Protein AF-A0A820EHX3-F1 (afdb_monomer_lite)

InterPro domains:
  IPR005502 ADP-ribosylation/Crystallin J1 [PF03747] (1-95)
  IPR036705 ADP-ribosylation/Crystallin J1 superfamily [G3DSA:1.10.4080.10] (1-101)
  IPR036705 ADP-ribosylation/Crystallin J1 superfamily [SSF101478] (1-83)

pLDDT: mean 90.86, std 7.93, range [62.53, 97.56]

Organism: NCBI:txid433720

Foldseek 3Di:
DCQLLCLLCPPHDPVVVCVQPVPPVDDADALPHDHDPRSVVDDRSDGAVVVVLVVLQVCCVVPVVRDVVSSLVVLVVCQCQNPVVVVGGHRPDDDPVSVVSD

Secondary structure (DSSP, 8-state):
-HHHHHTTTTT--HHHHHHH---TTSPPPSSSPPPPTTGGGS-TT---HHHHHHHHHHHHHHHHTT-HHHHHHHHHHHHHH-BGGGTB-S-TT--HHHHTT-

Radius of gyration: 15.96 Å; chains: 1; bounding box: 35×26×43 Å

Structure (mmCIF, N/CA/C/O backbone):
data_AF-A0A820EHX3-F1
#
_entry.id   AF-A0A820EHX3-F1
#
loop_
_atom_site.group_PDB
_atom_site.id
_atom_site.type_symbol
_atom_site.label_atom_id
_atom_site.label_alt_id
_atom_site.label_comp_id
_atom_site.label_asym_id
_atom_site.label_entity_id
_atom_site.label_seq_id
_atom_site.pdbx_PDB_ins_code
_atom_site.Cartn_x
_atom_site.Cartn_y
_atom_site.Cartn_z
_atom_site.occupancy
_atom_site.B_iso_or_equiv
_atom_site.auth_seq_id
_atom_site.auth_comp_id
_atom_site.auth_asym_id
_atom_site.auth_atom_id
_atom_site.pdbx_PDB_model_num
ATOM 1 N N . LEU A 1 1 ? -6.902 -6.125 -3.396 1.00 94.25 1 LEU A N 1
ATOM 2 C CA . LEU A 1 1 ? -7.920 -6.389 -2.343 1.00 94.25 1 LEU A CA 1
ATOM 3 C C . LEU A 1 1 ? -7.291 -6.683 -0.986 1.00 94.25 1 LEU A C 1
ATOM 5 O O . LEU A 1 1 ? -7.651 -6.002 -0.043 1.00 94.25 1 LEU A O 1
ATOM 9 N N . GLY A 1 2 ? -6.396 -7.674 -0.863 1.00 96.88 2 GLY A N 1
ATOM 10 C CA . GLY A 1 2 ? -5.758 -7.984 0.428 1.00 96.88 2 GLY A CA 1
ATOM 11 C C . GLY A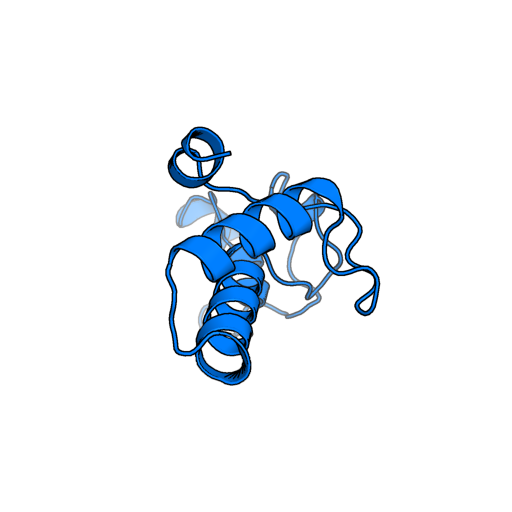 1 2 ? -5.003 -6.797 1.034 1.00 96.88 2 GLY A C 1
ATOM 12 O O . GLY A 1 2 ? -5.200 -6.508 2.205 1.00 96.88 2 GLY A O 1
ATOM 13 N N . ASP A 1 3 ? -4.237 -6.091 0.203 1.00 96.25 3 ASP A N 1
ATOM 14 C CA . ASP A 1 3 ? -3.573 -4.817 0.509 1.00 96.25 3 ASP A CA 1
ATOM 15 C C . ASP A 1 3 ? -4.556 -3.770 1.085 1.00 96.25 3 ASP A C 1
ATOM 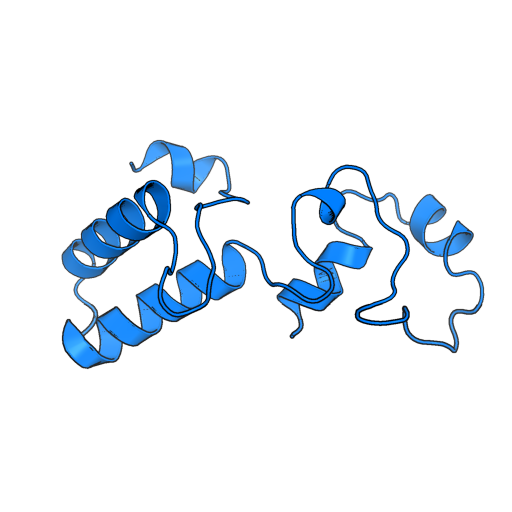17 O O . ASP A 1 3 ? -4.557 -3.517 2.288 1.00 96.25 3 ASP A O 1
ATOM 21 N N . ALA A 1 4 ? -5.495 -3.283 0.265 1.00 95.69 4 ALA A N 1
ATOM 22 C CA . ALA A 1 4 ? -6.514 -2.318 0.688 1.00 95.69 4 ALA A CA 1
ATOM 23 C C . ALA A 1 4 ? -7.283 -2.734 1.961 1.00 95.69 4 ALA A C 1
ATOM 25 O O . ALA A 1 4 ? -7.600 -1.914 2.821 1.00 95.69 4 ALA A O 1
ATOM 26 N N . TYR A 1 5 ? -7.599 -4.024 2.116 1.00 97.56 5 TYR A N 1
ATOM 27 C CA . TYR A 1 5 ? -8.245 -4.533 3.327 1.00 97.56 5 TYR A CA 1
ATOM 28 C C . TYR A 1 5 ? -7.301 -4.507 4.542 1.00 97.56 5 TYR A C 1
ATOM 30 O O . TYR A 1 5 ? -7.736 -4.229 5.662 1.00 97.56 5 TYR A O 1
ATOM 38 N N . GLY A 1 6 ? -6.010 -4.773 4.337 1.00 96.56 6 GLY A N 1
ATOM 39 C CA . GLY A 1 6 ? -4.956 -4.759 5.351 1.00 96.56 6 GLY A CA 1
ATOM 40 C C . GLY A 1 6 ? -4.768 -3.399 6.025 1.00 96.56 6 GLY A C 1
ATOM 41 O O . GLY A 1 6 ? -4.571 -3.369 7.246 1.00 96.56 6 GLY A O 1
ATOM 42 N N . LEU A 1 7 ? -4.972 -2.295 5.290 1.00 95.31 7 LEU A N 1
ATOM 43 C CA . LEU A 1 7 ? -4.965 -0.920 5.821 1.00 95.31 7 LEU A CA 1
ATOM 44 C C . LEU A 1 7 ? -5.879 -0.736 7.040 1.00 95.31 7 LEU A C 1
ATOM 46 O O . LEU A 1 7 ? -5.604 0.091 7.908 1.00 95.31 7 LEU A O 1
ATOM 50 N N . SER A 1 8 ? -6.945 -1.534 7.159 1.00 95.94 8 SER A N 1
ATOM 51 C CA . SER A 1 8 ? -7.853 -1.496 8.313 1.00 95.94 8 SER A CA 1
ATOM 52 C C . SER A 1 8 ? -7.200 -1.876 9.651 1.00 95.94 8 SER A C 1
ATOM 54 O O . SER A 1 8 ? -7.794 -1.659 10.714 1.00 95.94 8 SER A O 1
ATOM 56 N N .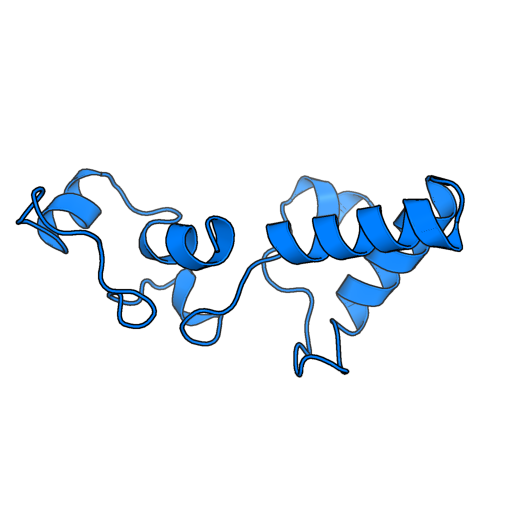 THR A 1 9 ? -5.998 -2.460 9.616 1.00 96.38 9 THR A N 1
ATOM 57 C CA . THR A 1 9 ? -5.281 -2.974 10.793 1.00 96.38 9 THR A CA 1
ATOM 58 C C . THR A 1 9 ? -3.781 -2.679 10.804 1.00 96.38 9 THR A C 1
ATOM 60 O O . THR A 1 9 ? -3.097 -3.076 11.750 1.00 96.38 9 THR A O 1
ATOM 63 N N . GLU A 1 10 ? -3.248 -2.001 9.790 1.00 96.06 10 GLU A N 1
ATOM 64 C CA . GLU A 1 10 ? -1.815 -1.733 9.695 1.00 96.06 10 GLU A CA 1
ATOM 65 C C . GLU A 1 10 ? -1.318 -0.873 10.869 1.00 96.06 10 GLU A C 1
ATOM 67 O O . GLU A 1 10 ? -1.971 0.086 11.284 1.00 96.06 10 GLU A O 1
ATOM 72 N N . PHE A 1 11 ? -0.175 -1.261 11.447 1.00 95.69 11 PHE A N 1
ATOM 73 C CA . PHE A 1 11 ? 0.418 -0.696 12.672 1.00 95.69 11 PHE A CA 1
ATOM 74 C C . PHE A 1 11 ? -0.454 -0.758 13.941 1.00 95.69 11 PHE A C 1
ATOM 76 O O . PHE A 1 11 ? -0.020 -0.324 15.014 1.00 95.69 11 PHE A O 1
ATOM 83 N N . GLU A 1 12 ? -1.643 -1.357 13.882 1.00 96.75 12 GLU A N 1
ATOM 84 C CA . GLU A 1 12 ? -2.516 -1.495 15.041 1.00 96.75 12 GLU A CA 1
ATOM 85 C C . GLU A 1 12 ? -2.112 -2.671 15.932 1.00 96.75 12 GLU A C 1
ATOM 87 O O . GLU A 1 12 ? -1.771 -3.776 15.500 1.00 96.75 12 GLU A O 1
ATOM 92 N N . LYS A 1 13 ? -2.226 -2.471 17.248 1.00 97.00 13 LYS A N 1
ATOM 93 C CA . LYS A 1 13 ? -2.047 -3.571 18.200 1.00 97.00 13 LYS A CA 1
ATOM 94 C C . LYS A 1 13 ? -3.236 -4.518 18.095 1.00 97.00 13 LYS A C 1
ATOM 96 O O . LYS A 1 13 ? -4.386 -4.086 18.106 1.00 97.00 13 LYS A O 1
ATOM 101 N N . ARG A 1 14 ? -2.983 -5.827 18.191 1.00 95.94 14 ARG A N 1
ATOM 102 C CA . ARG A 1 14 ? -4.037 -6.863 18.223 1.00 95.94 14 ARG A CA 1
ATOM 103 C C . ARG A 1 14 ? -5.162 -6.570 19.227 1.00 95.94 14 ARG A C 1
ATOM 105 O O . ARG A 1 14 ? -6.321 -6.859 18.947 1.00 95.94 14 ARG A O 1
ATOM 112 N N . LYS A 1 15 ? -4.830 -6.005 20.397 1.00 97.25 15 LYS A N 1
ATOM 113 C CA . LYS A 1 15 ? -5.822 -5.596 21.410 1.00 97.25 15 LYS A CA 1
ATOM 114 C C . LYS A 1 15 ? -6.711 -4.447 20.920 1.00 97.25 15 LYS A C 1
ATOM 116 O O . LYS A 1 15 ? -7.911 -4.492 21.159 1.00 97.25 15 LYS A O 1
ATOM 121 N N . THR A 1 16 ? -6.144 -3.465 20.219 1.00 96.62 16 THR A N 1
ATOM 122 C CA . THR A 1 16 ? -6.895 -2.348 19.631 1.00 96.62 16 THR A CA 1
ATOM 123 C C . THR A 1 16 ? -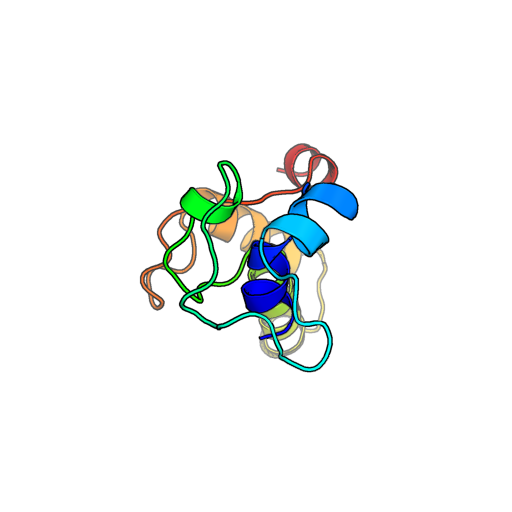7.826 -2.839 18.530 1.00 96.62 16 THR A C 1
ATOM 125 O O . THR A 1 16 ? -9.011 -2.522 18.558 1.00 96.62 16 THR A O 1
ATOM 128 N N . VAL A 1 17 ? -7.337 -3.707 17.635 1.00 96.44 17 VAL A N 1
ATOM 129 C CA . VAL A 1 17 ? -8.165 -4.329 16.587 1.00 96.44 17 VAL A CA 1
ATOM 130 C C . VAL A 1 17 ? -9.330 -5.107 17.204 1.00 96.44 17 VAL A C 1
ATOM 132 O O . VAL A 1 17 ? -10.475 -4.886 16.831 1.00 96.44 17 VAL A O 1
ATOM 135 N N . ALA A 1 18 ? -9.071 -5.949 18.211 1.00 96.50 18 ALA A N 1
ATOM 136 C CA . ALA A 1 18 ? -10.124 -6.697 18.902 1.00 96.50 18 ALA A CA 1
ATOM 137 C C . ALA A 1 18 ? -11.120 -5.797 19.655 1.00 96.50 18 ALA A C 1
ATOM 139 O O . ALA A 1 18 ? -12.280 -6.166 19.799 1.00 96.50 18 ALA A O 1
ATOM 140 N N . SER A 1 19 ? -10.688 -4.629 20.140 1.00 96.88 19 SER A N 1
ATOM 141 C CA . SER A 1 19 ? -11.590 -3.652 20.756 1.00 96.88 19 SER A CA 1
ATOM 142 C C . SER A 1 19 ? -12.441 -2.914 19.722 1.00 96.88 19 SER A C 1
ATOM 144 O O . SER A 1 19 ? -13.584 -2.582 20.018 1.00 96.88 19 SER A O 1
ATOM 146 N N . ASN A 1 20 ? -11.893 -2.628 18.540 1.00 95.81 20 ASN A N 1
ATOM 147 C CA . ASN A 1 20 ? -12.614 -1.958 17.457 1.00 95.81 20 ASN A CA 1
ATOM 148 C C . ASN A 1 20 ? -13.603 -2.908 16.762 1.00 95.81 20 ASN A C 1
ATOM 150 O O . ASN A 1 20 ? -14.666 -2.468 16.333 1.00 95.81 20 ASN A O 1
ATOM 154 N N . TYR A 1 21 ? -13.270 -4.200 16.699 1.00 96.56 21 TYR A N 1
ATOM 155 C CA . TYR A 1 21 ? -14.057 -5.253 16.058 1.00 96.56 21 TYR A CA 1
ATOM 156 C C . TYR A 1 21 ? -14.209 -6.457 17.013 1.00 96.56 21 TYR A C 1
ATOM 158 O O . TYR A 1 21 ? -13.483 -7.448 16.896 1.00 96.56 21 TYR A O 1
ATOM 166 N N . PRO A 1 22 ? -15.116 -6.378 18.007 1.00 96.56 22 PRO A N 1
ATOM 167 C CA . PRO A 1 22 ? -15.227 -7.392 19.061 1.00 96.56 22 PRO A CA 1
ATOM 168 C C . PRO A 1 22 ? -15.846 -8.715 18.587 1.00 96.56 22 PRO A C 1
ATOM 170 O O . PRO A 1 22 ? -15.532 -9.777 19.128 1.00 96.56 22 PRO A O 1
ATOM 173 N N . ASP A 1 23 ? -16.709 -8.669 17.570 1.00 97.00 23 ASP A N 1
ATOM 174 C CA . ASP A 1 23 ? -17.366 -9.845 17.003 1.00 97.00 23 ASP A CA 1
ATOM 175 C C . ASP A 1 23 ? -16.456 -10.535 15.978 1.00 97.00 23 ASP A C 1
ATOM 177 O O . ASP A 1 23 ? -16.453 -10.204 14.795 1.00 97.00 23 ASP A O 1
ATOM 181 N N . ARG A 1 24 ? -15.685 -11.523 16.440 1.00 91.44 24 ARG A N 1
ATOM 182 C CA . ARG A 1 24 ? -14.739 -12.278 15.598 1.00 91.44 24 ARG A CA 1
ATOM 183 C C . ARG A 1 24 ? -15.401 -13.171 14.546 1.00 91.44 24 ARG A C 1
ATOM 185 O O . ARG A 1 24 ? -14.687 -13.724 13.716 1.00 91.44 24 ARG A O 1
ATOM 192 N N . SER A 1 25 ? -16.722 -13.356 14.600 1.00 95.88 25 SER A N 1
ATOM 193 C CA . SER A 1 25 ? -17.455 -14.091 13.562 1.00 95.88 25 SER A CA 1
ATOM 194 C C . SER A 1 25 ? -17.722 -13.237 12.321 1.00 95.88 25 SER A C 1
ATOM 196 O O . SER A 1 25 ? -18.046 -13.773 11.262 1.00 95.88 25 SER A O 1
ATOM 198 N N . LYS A 1 26 ? -17.557 -11.914 12.438 1.00 96.31 26 LYS A N 1
ATOM 199 C CA . LYS A 1 26 ? -17.723 -10.957 11.348 1.00 96.31 26 LYS A CA 1
ATOM 200 C C . LYS A 1 26 ? -16.375 -10.528 10.791 1.00 96.31 26 LYS A C 1
ATOM 202 O O . LYS A 1 26 ? -15.392 -10.381 11.514 1.00 96.31 26 LYS A O 1
ATOM 207 N N . ILE A 1 27 ? -16.366 -10.286 9.487 1.00 96.00 27 ILE A N 1
ATOM 208 C CA . ILE A 1 27 ? -15.259 -9.609 8.816 1.00 96.00 27 ILE A CA 1
ATOM 209 C C . ILE A 1 27 ? -15.239 -8.128 9.203 1.00 96.00 27 ILE A C 1
ATOM 211 O O . ILE A 1 27 ? -16.267 -7.557 9.580 1.00 96.00 27 ILE A O 1
ATOM 215 N N . ILE A 1 28 ? -14.068 -7.504 9.094 1.00 97.00 28 ILE A N 1
ATOM 216 C CA . ILE A 1 28 ? -13.960 -6.052 9.209 1.00 97.00 28 ILE A CA 1
ATOM 217 C C . ILE A 1 28 ? -14.738 -5.447 8.028 1.00 97.00 28 ILE A C 1
ATOM 219 O O . ILE A 1 28 ? -14.549 -5.900 6.896 1.00 97.00 28 ILE A O 1
ATOM 223 N N . PRO A 1 29 ? -15.635 -4.469 8.253 1.00 97.00 29 PRO A N 1
ATOM 224 C CA . PRO A 1 29 ? -16.339 -3.807 7.160 1.00 97.00 29 PRO A CA 1
ATOM 225 C C . PRO A 1 29 ? -15.348 -3.179 6.179 1.00 97.00 29 PRO A C 1
ATOM 227 O O . PRO A 1 29 ? -14.413 -2.504 6.596 1.00 97.00 29 PRO A O 1
ATOM 230 N N . PHE A 1 30 ? -15.552 -3.382 4.883 1.00 96.94 30 PHE A N 1
ATOM 231 C CA . PHE A 1 30 ? -14.701 -2.820 3.839 1.00 96.94 30 PHE A CA 1
ATOM 232 C C . PHE A 1 30 ? -15.581 -2.246 2.719 1.00 96.94 30 PHE A C 1
ATOM 234 O O . PHE A 1 30 ? -16.500 -2.944 2.286 1.00 96.94 30 PHE A O 1
ATOM 241 N N . PRO A 1 31 ? -15.337 -1.003 2.262 1.00 96.00 31 PRO A N 1
ATOM 242 C CA . PRO A 1 31 ? -14.228 -0.114 2.639 1.00 96.00 31 PRO A CA 1
ATOM 243 C C . PRO A 1 31 ? -14.489 0.710 3.922 1.00 96.00 31 PRO A C 1
ATOM 245 O O . PRO A 1 31 ? -13.677 1.544 4.325 1.00 96.00 31 PRO A O 1
ATOM 248 N N . ASP A 1 32 ? -15.612 0.462 4.600 1.00 96.38 32 ASP A N 1
ATOM 249 C CA . ASP A 1 32 ? -16.095 1.245 5.748 1.00 96.38 32 ASP A CA 1
ATOM 250 C C . ASP A 1 32 ? -15.491 0.836 7.105 1.00 96.38 32 ASP A C 1
ATOM 252 O O . ASP A 1 32 ? -16.148 0.881 8.148 1.00 96.38 32 ASP A O 1
ATOM 256 N N . TYR A 1 33 ? -14.215 0.449 7.124 1.00 96.25 33 TYR A N 1
ATOM 257 C CA . TYR A 1 33 ? -13.501 0.151 8.365 1.00 96.25 33 TYR A CA 1
ATOM 258 C C 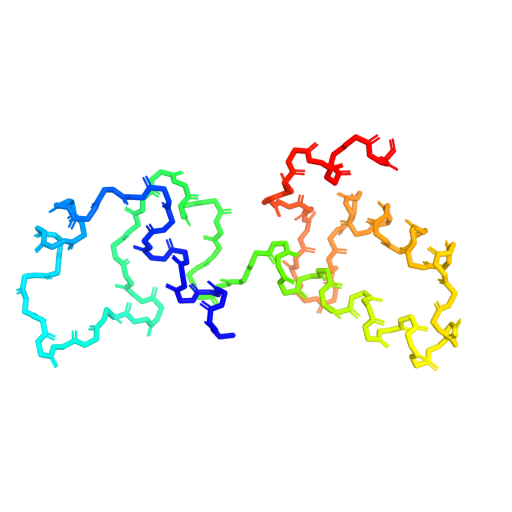. TYR A 1 33 ? -13.268 1.423 9.195 1.00 96.25 33 TYR A C 1
ATOM 260 O O . TYR A 1 33 ? -13.340 2.562 8.716 1.00 96.25 33 TYR A O 1
ATOM 268 N N . LYS A 1 34 ? -12.962 1.255 10.480 1.00 95.75 34 LYS A N 1
ATOM 269 C CA . LYS A 1 34 ? -12.574 2.367 11.351 1.00 95.75 34 LYS A CA 1
ATOM 270 C C . LYS A 1 34 ? -11.203 2.903 10.931 1.00 95.75 34 LYS A C 1
ATOM 272 O O . LYS A 1 34 ? -10.235 2.151 10.939 1.00 95.75 34 LYS A O 1
ATOM 277 N N . LEU A 1 35 ? -11.129 4.197 10.608 1.00 95.06 35 LEU A N 1
ATOM 278 C CA . LEU A 1 35 ? -9.873 4.840 10.218 1.00 95.06 35 LEU A CA 1
ATOM 279 C C . LEU A 1 35 ? -8.901 4.922 11.398 1.00 95.06 35 LEU A C 1
ATOM 281 O O . LEU A 1 35 ? -9.288 5.265 12.520 1.00 95.06 35 LEU A O 1
ATOM 285 N N . THR A 1 36 ? -7.638 4.639 11.111 1.00 93.69 36 THR A N 1
ATOM 286 C CA . THR A 1 36 ? -6.491 4.884 11.985 1.00 93.69 36 THR A CA 1
ATOM 287 C C . THR A 1 36 ? -5.747 6.125 11.493 1.00 93.69 36 THR A C 1
ATOM 289 O O . THR A 1 36 ? -6.010 6.620 10.397 1.00 93.69 36 THR A O 1
ATOM 292 N N . GLY A 1 37 ? -4.797 6.634 12.284 1.00 92.88 37 GLY A N 1
ATOM 293 C CA . GLY A 1 37 ? -3.943 7.740 11.833 1.00 92.88 37 GLY A CA 1
ATOM 294 C C . GLY A 1 37 ? -3.061 7.371 10.634 1.00 92.88 37 GLY A C 1
ATOM 295 O O . GLY A 1 37 ? -2.666 8.248 9.874 1.00 92.88 37 GLY A O 1
ATOM 296 N N . HIS A 1 38 ? -2.764 6.079 10.450 1.00 92.25 38 HIS A N 1
ATOM 297 C CA . HIS A 1 38 ? -2.057 5.603 9.267 1.00 92.25 38 HIS A CA 1
ATOM 298 C C . HIS A 1 38 ? -3.009 5.518 8.071 1.00 92.25 38 HIS A C 1
ATOM 300 O O . HIS A 1 38 ? -2.792 6.183 7.063 1.00 92.25 38 HIS A O 1
ATOM 306 N N . SER A 1 39 ? -4.111 4.776 8.210 1.00 93.69 39 SER A N 1
ATOM 307 C CA . SER A 1 39 ? -5.030 4.501 7.103 1.00 93.69 39 SER A CA 1
ATOM 308 C C . SER A 1 39 ? -5.776 5.740 6.598 1.00 93.69 39 SER A C 1
ATOM 310 O O . SER A 1 39 ? -6.339 5.704 5.514 1.00 93.69 39 SER A O 1
ATOM 312 N N . SER A 1 40 ? -5.827 6.832 7.369 1.00 93.38 40 SER A N 1
ATOM 313 C CA . SER A 1 40 ? -6.468 8.089 6.958 1.00 93.38 40 SER A CA 1
ATOM 314 C C . SER A 1 40 ? -5.715 8.853 5.864 1.00 93.38 40 SER A C 1
ATOM 316 O O . SER A 1 40 ? -6.167 9.922 5.467 1.00 93.38 40 SER A O 1
ATOM 318 N N . ARG A 1 41 ? -4.553 8.359 5.421 1.00 91.06 41 ARG A N 1
ATOM 319 C CA . ARG A 1 41 ? -3.767 8.951 4.326 1.00 91.06 41 ARG A CA 1
ATOM 320 C C . ARG A 1 41 ? -4.257 8.533 2.934 1.00 91.06 41 ARG A C 1
ATOM 322 O O . ARG A 1 41 ? -3.826 9.143 1.965 1.00 91.06 41 ARG A O 1
ATOM 329 N N . TRP A 1 42 ? -5.130 7.530 2.850 1.00 90.88 42 TRP A N 1
ATOM 330 C CA . TRP A 1 42 ? -5.674 6.985 1.605 1.00 90.88 42 TRP A CA 1
ATOM 331 C C . TRP A 1 42 ? -7.185 7.186 1.521 1.00 90.88 42 TRP A C 1
ATOM 333 O O . TRP A 1 42 ? -7.864 7.337 2.546 1.00 90.88 42 TRP A O 1
ATOM 343 N N . GLU A 1 43 ? -7.725 7.150 0.302 1.00 91.50 43 GLU A N 1
ATOM 344 C CA . GLU A 1 43 ? -9.167 7.035 0.116 1.00 91.50 43 GLU A CA 1
ATOM 345 C C . GLU A 1 43 ? -9.675 5.679 0.629 1.00 91.50 43 GLU A C 1
ATOM 347 O O . GLU A 1 43 ? -8.954 4.684 0.737 1.00 91.50 43 GLU A O 1
ATOM 352 N N . ARG A 1 44 ? -10.954 5.627 1.005 1.00 92.06 44 ARG A N 1
ATOM 353 C CA . ARG A 1 44 ? -11.533 4.400 1.555 1.00 92.06 44 ARG A CA 1
ATOM 354 C C . ARG A 1 44 ? -11.582 3.310 0.491 1.00 92.06 44 ARG A C 1
ATOM 356 O O . ARG A 1 44 ? -12.313 3.428 -0.486 1.00 92.06 44 ARG A O 1
ATOM 363 N N . GLY A 1 45 ? -10.894 2.206 0.765 1.00 92.25 45 GLY A N 1
ATOM 364 C CA . GLY A 1 45 ? -10.834 1.054 -0.132 1.00 92.25 45 GLY A CA 1
ATOM 365 C C . GLY A 1 45 ? -9.727 1.132 -1.177 1.00 92.25 45 GLY A C 1
ATOM 366 O O . GLY A 1 45 ? -9.612 0.207 -1.981 1.00 92.25 45 GLY A O 1
ATOM 367 N N . ASP A 1 46 ? -8.928 2.193 -1.131 1.00 92.62 46 ASP A N 1
ATOM 368 C CA . ASP A 1 46 ? -7.729 2.342 -1.938 1.00 92.62 46 ASP A CA 1
ATOM 369 C C . ASP A 1 46 ? -6.612 1.401 -1.458 1.00 92.62 46 ASP A C 1
ATOM 371 O O . ASP A 1 46 ? -6.676 0.837 -0.359 1.00 92.62 46 ASP A O 1
ATOM 375 N N . TRP A 1 47 ? -5.615 1.185 -2.306 1.00 92.62 47 TRP A N 1
ATOM 376 C CA . TRP A 1 47 ? -4.474 0.310 -2.045 1.00 92.62 47 TRP A CA 1
ATOM 377 C C . TRP A 1 47 ? -3.207 1.107 -1.695 1.00 92.62 47 TRP A C 1
ATOM 379 O O . TRP A 1 47 ? -3.189 2.334 -1.771 1.00 92.62 47 TRP A O 1
ATOM 389 N N . THR A 1 48 ? -2.149 0.421 -1.262 1.00 92.50 48 THR A N 1
ATOM 390 C CA . THR A 1 48 ? -0.881 1.054 -0.871 1.00 92.50 48 THR A CA 1
ATOM 391 C C . THR A 1 48 ? 0.197 0.876 -1.943 1.00 92.50 48 THR A C 1
ATOM 393 O O . THR A 1 48 ? -0.048 0.434 -3.070 1.00 92.50 48 THR A O 1
ATOM 396 N N . ASP A 1 49 ? 1.438 1.205 -1.577 1.00 91.19 49 ASP A N 1
ATOM 397 C CA . ASP A 1 49 ? 2.608 0.929 -2.393 1.00 91.19 49 ASP A CA 1
ATOM 398 C C . ASP A 1 49 ? 2.807 -0.566 -2.702 1.00 91.19 49 ASP A C 1
ATOM 400 O O . ASP A 1 49 ? 3.490 -0.875 -3.679 1.00 91.19 49 ASP A O 1
ATOM 404 N N . ASP A 1 50 ? 2.207 -1.489 -1.940 1.00 93.38 50 ASP A N 1
ATOM 405 C CA . ASP A 1 50 ? 2.222 -2.924 -2.237 1.00 93.38 50 ASP A CA 1
ATOM 406 C C . ASP A 1 50 ? 1.625 -3.210 -3.624 1.00 93.38 50 ASP A C 1
ATOM 408 O O . ASP A 1 50 ? 2.274 -3.829 -4.476 1.00 93.38 50 ASP A O 1
ATOM 412 N N . THR A 1 51 ? 0.393 -2.755 -3.880 1.00 94.25 51 THR A N 1
ATOM 413 C CA . THR A 1 51 ? -0.265 -2.953 -5.183 1.00 94.25 51 THR A CA 1
ATOM 414 C C . THR A 1 51 ? 0.444 -2.171 -6.284 1.00 94.25 51 THR A C 1
ATOM 416 O O . THR A 1 51 ? 0.633 -2.700 -7.382 1.00 94.25 51 THR A O 1
ATOM 419 N N . ASP A 1 52 ? 0.927 -0.968 -5.987 1.00 92.00 52 ASP A N 1
ATOM 420 C CA . ASP A 1 52 ? 1.637 -0.149 -6.965 1.00 92.00 52 ASP A CA 1
ATOM 421 C C . ASP A 1 52 ? 2.929 -0.805 -7.449 1.00 92.00 52 ASP A C 1
ATOM 423 O O . ASP A 1 52 ? 3.188 -0.873 -8.652 1.00 92.00 52 ASP A O 1
ATOM 427 N N . GLN A 1 53 ? 3.729 -1.364 -6.540 1.00 92.44 53 GLN A N 1
ATOM 428 C CA . GLN A 1 53 ? 4.936 -2.100 -6.914 1.00 92.44 53 GLN A CA 1
ATOM 429 C C . GLN A 1 53 ? 4.605 -3.332 -7.765 1.00 92.44 53 GLN A C 1
ATOM 431 O O . GLN A 1 53 ? 5.315 -3.606 -8.737 1.00 92.44 53 GLN A O 1
ATOM 436 N N . TRP A 1 54 ? 3.506 -4.038 -7.476 1.00 95.44 54 TRP A N 1
ATOM 437 C CA . TRP A 1 54 ? 3.046 -5.154 -8.308 1.00 95.44 54 TRP A CA 1
ATOM 438 C C . TRP A 1 54 ? 2.642 -4.725 -9.718 1.00 95.44 54 TRP A C 1
ATOM 440 O O . TRP A 1 54 ? 3.013 -5.407 -10.678 1.00 95.44 54 TRP A O 1
ATOM 450 N N . ILE A 1 55 ? 1.943 -3.598 -9.871 1.00 94.31 55 ILE A N 1
ATOM 451 C CA . ILE A 1 55 ? 1.609 -3.034 -11.188 1.00 94.31 55 ILE A CA 1
ATOM 452 C C . ILE A 1 55 ? 2.895 -2.793 -11.988 1.00 94.31 55 ILE A C 1
ATOM 454 O O . ILE A 1 55 ? 3.031 -3.288 -13.109 1.00 94.31 55 ILE A O 1
ATOM 458 N N . LEU A 1 56 ? 3.889 -2.134 -11.387 1.00 94.62 56 LEU A N 1
ATOM 459 C CA . LEU A 1 56 ? 5.163 -1.834 -12.048 1.00 94.62 56 LEU A CA 1
ATOM 460 C C . LEU A 1 56 ? 5.949 -3.102 -12.424 1.00 94.62 56 LEU A C 1
ATOM 462 O O . LEU A 1 56 ? 6.581 -3.144 -13.488 1.00 94.62 56 LEU A O 1
ATOM 466 N N . ILE A 1 57 ? 5.910 -4.144 -11.584 1.00 96.00 57 ILE A N 1
ATOM 467 C CA . ILE A 1 57 ? 6.490 -5.459 -11.899 1.00 96.00 57 ILE A CA 1
ATOM 468 C C . ILE A 1 57 ? 5.805 -6.036 -13.140 1.00 96.00 57 ILE A C 1
ATOM 470 O O . ILE A 1 57 ? 6.493 -6.401 -14.097 1.00 96.00 57 ILE A O 1
ATOM 474 N N . PHE A 1 58 ? 4.470 -6.080 -13.172 1.00 96.62 58 PHE A N 1
ATOM 475 C CA . PHE A 1 58 ? 3.727 -6.641 -14.303 1.00 96.62 58 PHE A CA 1
ATOM 476 C C . PHE A 1 58 ? 3.987 -5.889 -15.604 1.00 96.62 58 PHE A C 1
ATOM 478 O O . PHE A 1 58 ? 4.295 -6.511 -16.622 1.00 96.62 58 PHE A O 1
ATOM 485 N N . GLU A 1 59 ? 3.953 -4.561 -15.580 1.00 94.56 59 GLU A N 1
ATOM 486 C CA . GLU A 1 59 ? 4.286 -3.756 -16.754 1.00 94.56 59 GLU A CA 1
ATOM 487 C C . GLU A 1 59 ? 5.714 -4.013 -17.246 1.00 94.56 59 GLU A C 1
ATOM 489 O O . GLU A 1 59 ? 6.008 -3.908 -18.444 1.00 94.56 59 GLU A O 1
ATOM 494 N N . THR A 1 60 ? 6.642 -4.306 -16.334 1.00 96.56 60 THR A N 1
ATOM 495 C CA . THR A 1 60 ? 8.046 -4.594 -16.666 1.00 96.56 60 THR A CA 1
ATOM 496 C C . THR A 1 60 ? 8.216 -5.975 -17.253 1.00 96.56 60 THR A C 1
ATOM 498 O O . THR A 1 60 ? 8.951 -6.122 -18.227 1.00 96.56 60 THR A O 1
ATOM 501 N N . LEU A 1 61 ? 7.470 -6.961 -16.777 1.00 96.81 61 LEU A N 1
ATOM 502 C CA . LEU A 1 61 ? 7.430 -8.277 -17.403 1.00 96.81 61 LEU A CA 1
ATOM 503 C C . LEU A 1 61 ? 6.834 -8.207 -18.816 1.00 96.81 61 LEU A C 1
ATOM 505 O O . LEU A 1 61 ? 7.418 -8.756 -19.746 1.00 96.81 61 LEU A O 1
ATOM 509 N N . ILE A 1 62 ? 5.727 -7.482 -18.996 1.00 95.75 62 ILE A N 1
ATOM 510 C CA . ILE A 1 62 ? 5.009 -7.406 -20.278 1.00 95.75 62 ILE A CA 1
ATOM 511 C C . ILE A 1 62 ? 5.766 -6.562 -21.312 1.00 95.75 62 ILE A C 1
ATOM 513 O O . ILE A 1 62 ? 5.942 -6.989 -22.450 1.00 95.75 62 ILE A O 1
ATOM 517 N N . GLY A 1 63 ? 6.191 -5.350 -20.942 1.00 92.38 63 GLY A N 1
ATOM 518 C CA . GLY A 1 63 ? 6.759 -4.374 -21.882 1.00 92.38 63 GLY A CA 1
ATOM 519 C C . GLY A 1 63 ? 8.279 -4.222 -21.820 1.00 92.38 63 GLY A C 1
ATOM 520 O O . GLY A 1 63 ? 8.858 -3.580 -22.691 1.00 92.38 63 GLY A O 1
ATOM 521 N N . GLY A 1 64 ? 8.921 -4.768 -20.787 1.00 88.00 64 GLY A N 1
ATOM 522 C CA . GLY A 1 64 ? 10.358 -4.628 -20.532 1.00 88.00 64 GLY A CA 1
ATOM 523 C C . GLY A 1 64 ? 11.105 -5.955 -20.425 1.00 88.00 64 GLY A C 1
ATOM 524 O O . GLY A 1 64 ? 12.275 -5.945 -20.060 1.00 88.00 64 GLY A O 1
ATOM 525 N N . ASN A 1 65 ? 10.445 -7.087 -20.704 1.00 93.19 65 ASN A N 1
ATOM 526 C CA . ASN A 1 65 ? 11.014 -8.433 -20.587 1.00 93.19 65 ASN A CA 1
ATOM 527 C C . ASN A 1 65 ? 11.649 -8.721 -19.206 1.00 93.19 65 ASN A C 1
ATOM 529 O O . ASN A 1 65 ? 12.630 -9.453 -19.101 1.00 93.19 65 ASN A O 1
ATOM 533 N N . GLY A 1 66 ? 11.114 -8.106 -18.148 1.00 92.75 66 GLY A N 1
ATOM 534 C CA . GLY A 1 66 ? 11.623 -8.256 -16.785 1.00 92.75 66 GLY A CA 1
ATOM 535 C C . GLY A 1 66 ? 12.934 -7.520 -16.482 1.00 92.75 66 GLY A C 1
ATOM 536 O O . GLY A 1 66 ? 13.529 -7.808 -15.450 1.00 92.75 66 GLY A O 1
ATOM 537 N N . ASP A 1 67 ? 13.383 -6.588 -17.333 1.00 96.19 67 ASP A N 1
ATOM 538 C CA . ASP A 1 67 ? 14.602 -5.794 -17.103 1.00 96.19 67 ASP A CA 1
ATOM 539 C C . ASP A 1 67 ? 14.479 -4.930 -15.833 1.00 96.19 67 ASP A C 1
ATOM 541 O O . ASP A 1 67 ? 13.623 -4.041 -15.720 1.00 96.19 67 ASP A O 1
ATOM 545 N N . GLU A 1 68 ? 15.375 -5.162 -14.875 1.00 94.31 68 GLU A N 1
ATOM 546 C CA . GLU A 1 68 ? 15.370 -4.513 -13.567 1.00 94.31 68 GLU A CA 1
ATOM 547 C C . GLU A 1 68 ? 15.592 -2.995 -13.643 1.00 94.31 68 GLU A C 1
ATOM 549 O O . GLU A 1 68 ? 15.114 -2.240 -12.794 1.00 94.31 68 GLU A O 1
ATOM 554 N N . ARG A 1 69 ? 16.274 -2.508 -14.682 1.00 93.81 69 ARG A N 1
ATOM 555 C CA . ARG A 1 69 ? 16.537 -1.078 -14.901 1.00 93.81 69 ARG A CA 1
ATOM 556 C C . ARG A 1 69 ? 15.297 -0.377 -15.427 1.00 93.81 69 ARG A C 1
ATOM 558 O O . ARG A 1 69 ? 15.094 0.802 -15.134 1.00 93.81 69 ARG A O 1
ATOM 565 N N . ILE A 1 70 ? 14.472 -1.074 -16.209 1.00 94.88 70 ILE A N 1
ATOM 566 C CA . ILE A 1 70 ? 13.160 -0.568 -16.628 1.00 94.88 70 ILE A CA 1
ATOM 567 C C . ILE A 1 70 ? 12.240 -0.480 -15.411 1.00 94.88 70 ILE A C 1
ATOM 569 O O . ILE A 1 70 ? 11.614 0.564 -15.216 1.00 94.88 70 ILE A O 1
ATOM 573 N N . PHE A 1 71 ? 12.226 -1.511 -14.559 1.00 94.56 71 PHE A N 1
ATOM 574 C CA . PHE A 1 71 ? 11.487 -1.474 -13.296 1.00 94.56 71 PHE A CA 1
ATOM 575 C C . PHE A 1 71 ? 11.918 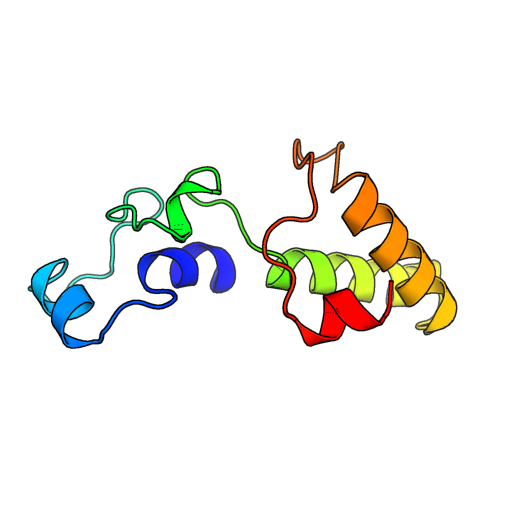-0.285 -12.427 1.00 94.56 71 PHE A C 1
ATOM 577 O O . PHE A 1 71 ? 11.075 0.522 -12.046 1.00 94.56 71 PHE A O 1
ATOM 584 N N . ALA A 1 72 ? 13.222 -0.106 -12.190 1.00 92.31 72 ALA A N 1
ATOM 585 C CA . ALA A 1 72 ? 13.738 0.993 -11.371 1.00 92.31 72 ALA A CA 1
ATOM 586 C C . ALA A 1 72 ? 13.334 2.380 -11.910 1.00 92.31 72 ALA A C 1
ATOM 588 O O . ALA A 1 72 ? 12.917 3.252 -11.147 1.00 92.31 72 ALA A O 1
ATOM 589 N N . LYS A 1 73 ? 13.389 2.585 -13.235 1.00 92.00 73 LYS A N 1
ATOM 590 C CA . LYS A 1 73 ? 12.930 3.834 -13.871 1.00 92.00 73 LYS A CA 1
ATOM 591 C C . LYS A 1 73 ? 11.436 4.079 -13.662 1.00 92.00 73 LYS A C 1
ATOM 593 O O . LYS A 1 73 ? 11.034 5.213 -13.410 1.00 92.00 73 LYS A O 1
ATOM 598 N N . ARG A 1 74 ? 10.616 3.033 -13.781 1.00 92.12 74 ARG A N 1
ATOM 599 C CA . ARG A 1 74 ? 9.167 3.116 -13.563 1.00 92.12 74 ARG A CA 1
ATOM 600 C C . ARG A 1 74 ? 8.824 3.381 -12.104 1.00 92.12 74 ARG A C 1
ATOM 602 O O . ARG A 1 74 ? 7.996 4.243 -11.842 1.00 92.12 74 ARG A O 1
ATOM 609 N N . LEU A 1 75 ? 9.510 2.717 -11.178 1.00 91.50 75 LEU A N 1
ATOM 610 C CA . LEU A 1 75 ? 9.370 2.947 -9.744 1.00 91.50 75 LEU A CA 1
ATOM 611 C C . LEU A 1 75 ? 9.669 4.402 -9.389 1.00 91.50 75 LEU A C 1
ATOM 613 O O . LEU A 1 75 ? 8.822 5.060 -8.791 1.00 91.50 75 LEU A O 1
ATOM 617 N N . LYS A 1 76 ? 10.807 4.937 -9.850 1.00 89.81 76 LYS A N 1
ATOM 618 C CA . LYS A 1 76 ? 11.154 6.352 -9.659 1.00 89.81 76 LYS A CA 1
ATOM 619 C C . LYS A 1 76 ? 10.065 7.289 -10.185 1.00 89.81 76 LYS A C 1
ATOM 621 O O . LYS A 1 76 ? 9.659 8.212 -9.490 1.00 89.81 76 LYS A O 1
ATOM 626 N N . ARG A 1 77 ? 9.536 7.013 -11.382 1.00 89.75 77 ARG A N 1
ATOM 627 C CA . ARG A 1 77 ? 8.434 7.792 -11.958 1.00 89.75 77 ARG A CA 1
ATOM 628 C C . ARG A 1 77 ? 7.153 7.706 -11.116 1.00 89.75 77 ARG A C 1
ATOM 630 O O . ARG A 1 77 ? 6.546 8.742 -10.877 1.00 89.75 77 ARG A O 1
ATOM 637 N N . ARG A 1 78 ? 6.747 6.518 -10.647 1.00 89.69 78 ARG A N 1
ATOM 638 C CA . ARG A 1 78 ? 5.564 6.358 -9.773 1.00 89.69 78 ARG A CA 1
ATOM 639 C C . ARG A 1 78 ? 5.723 7.144 -8.480 1.00 89.69 78 ARG A C 1
ATOM 641 O O . ARG A 1 78 ? 4.768 7.733 -8.004 1.00 89.69 78 ARG A O 1
ATOM 648 N N . ILE A 1 79 ? 6.916 7.176 -7.900 1.00 86.00 79 ILE A N 1
ATOM 649 C CA . ILE A 1 79 ? 7.144 7.942 -6.670 1.00 86.00 79 ILE A CA 1
ATOM 650 C C . ILE A 1 79 ? 6.911 9.440 -6.896 1.00 86.00 79 ILE A C 1
ATOM 652 O O . ILE A 1 79 ? 6.296 10.095 -6.059 1.00 86.00 79 ILE A O 1
ATOM 656 N N . GLU A 1 80 ? 7.373 9.965 -8.031 1.00 85.81 80 GLU A N 1
ATOM 657 C CA . GLU A 1 80 ? 7.240 11.382 -8.376 1.00 85.81 80 GLU A CA 1
ATOM 658 C C . GLU A 1 80 ? 5.813 11.775 -8.798 1.00 85.81 80 GLU A C 1
ATOM 660 O O . GLU A 1 80 ? 5.405 12.905 -8.533 1.00 85.81 80 GLU A O 1
ATOM 665 N N . TYR A 1 81 ? 5.059 10.877 -9.447 1.00 86.81 81 TYR A N 1
ATOM 666 C CA . TYR A 1 81 ? 3.803 11.239 -10.127 1.00 86.81 81 TYR A CA 1
ATOM 667 C C . TYR A 1 81 ? 2.581 10.361 -9.803 1.00 86.81 81 TYR A C 1
ATOM 669 O O . TYR A 1 81 ? 1.496 10.679 -10.281 1.00 86.81 81 TYR A O 1
ATOM 677 N N . GLY A 1 82 ? 2.732 9.277 -9.038 1.00 88.12 82 GLY A N 1
ATOM 678 C CA . GLY A 1 82 ? 1.682 8.271 -8.821 1.00 88.12 82 GLY A CA 1
ATOM 679 C C . GLY A 1 82 ? 1.258 7.556 -10.112 1.00 88.12 82 GLY A C 1
ATOM 680 O O . GLY A 1 82 ? 2.046 7.459 -11.063 1.00 88.12 82 GLY A O 1
ATOM 681 N N . PHE A 1 83 ? 0.004 7.096 -10.144 1.00 89.12 83 PHE A N 1
ATOM 682 C CA . PHE A 1 83 ? -0.730 6.668 -11.343 1.00 89.12 83 PHE A CA 1
ATOM 683 C C . PHE A 1 83 ? -1.859 7.663 -11.675 1.00 89.12 83 PHE A C 1
ATOM 685 O O . PHE A 1 83 ? -3.016 7.450 -11.288 1.00 89.12 83 PHE A O 1
ATOM 692 N N . PRO A 1 84 ? -1.576 8.750 -12.421 1.00 87.19 84 PRO A N 1
ATOM 693 C CA . PRO A 1 84 ? -2.567 9.786 -12.719 1.00 87.19 84 PRO A CA 1
ATOM 694 C C . PRO A 1 84 ? -3.822 9.257 -13.420 1.00 87.19 84 PRO A C 1
ATOM 696 O O . PRO A 1 84 ? -4.921 9.765 -13.206 1.00 87.19 84 PRO A O 1
ATOM 699 N N . GLU A 1 85 ? -3.675 8.226 -14.252 1.00 88.06 85 GLU A N 1
ATOM 700 C CA . GLU A 1 85 ? -4.772 7.555 -14.947 1.00 88.06 85 GLU A CA 1
ATOM 701 C C . GLU A 1 85 ? -5.737 6.819 -14.007 1.00 88.06 85 GLU A C 1
ATOM 703 O O . GLU A 1 85 ? -6.874 6.553 -14.396 1.00 88.06 85 GLU A O 1
ATOM 708 N N . LEU A 1 86 ? -5.306 6.530 -12.777 1.00 87.06 86 LEU A N 1
ATOM 709 C CA . LEU A 1 86 ? -6.111 5.929 -11.712 1.00 87.06 86 LEU A CA 1
ATOM 710 C C . LEU A 1 86 ? -6.521 6.951 -10.644 1.00 87.06 86 LEU A C 1
ATOM 712 O O . LEU A 1 86 ? -7.078 6.565 -9.623 1.00 87.06 86 LEU A O 1
ATOM 716 N N . ASN A 1 87 ? -6.278 8.246 -10.887 1.00 83.31 87 ASN A N 1
ATOM 717 C CA . ASN A 1 87 ? -6.450 9.317 -9.903 1.00 83.31 87 ASN A CA 1
ATOM 718 C C . ASN A 1 87 ? -5.576 9.140 -8.641 1.00 83.31 87 ASN A C 1
ATOM 720 O O . ASN A 1 87 ? -5.866 9.722 -7.598 1.00 83.31 87 ASN A O 1
ATOM 724 N N . ASP A 1 88 ? -4.480 8.387 -8.750 1.00 81.25 88 ASP A N 1
ATOM 725 C CA . ASP A 1 88 ? -3.454 8.292 -7.718 1.00 81.25 88 ASP A CA 1
ATOM 726 C C . ASP A 1 88 ? -2.348 9.308 -8.031 1.00 81.25 88 ASP A C 1
ATOM 728 O O . ASP A 1 88 ? -1.664 9.229 -9.051 1.00 81.25 88 ASP A O 1
ATOM 732 N N . SER A 1 89 ? -2.216 10.318 -7.175 1.00 68.62 89 SER A N 1
ATOM 733 C CA . SER A 1 89 ? -1.399 11.507 -7.447 1.00 68.62 89 SER A CA 1
ATOM 734 C C . SER A 1 89 ? -0.092 11.564 -6.661 1.00 68.62 89 SER A C 1
ATOM 736 O O . SER A 1 89 ? 0.665 12.524 -6.818 1.00 68.62 89 SER A O 1
ATOM 738 N N . ALA A 1 90 ? 0.199 10.571 -5.816 1.00 62.53 90 ALA A N 1
ATOM 739 C CA . ALA A 1 90 ? 1.426 10.573 -5.035 1.00 62.53 90 ALA A CA 1
ATOM 740 C C . ALA A 1 90 ? 1.842 9.168 -4.619 1.00 62.53 90 ALA A C 1
ATOM 742 O O . ALA A 1 90 ? 1.034 8.391 -4.124 1.00 62.53 90 ALA A O 1
ATOM 743 N N . GLY A 1 91 ? 3.147 8.895 -4.687 1.00 64.19 91 GLY A N 1
ATOM 744 C CA . GLY A 1 91 ? 3.715 7.649 -4.203 1.00 64.19 91 GLY A CA 1
ATOM 745 C C . GLY A 1 91 ? 3.715 7.516 -2.675 1.00 64.19 91 GLY A C 1
ATOM 746 O O . GLY A 1 91 ? 4.774 7.472 -2.053 1.00 64.19 91 GLY A O 1
ATOM 747 N N . MET A 1 92 ? 2.543 7.475 -2.044 1.00 69.62 92 MET A N 1
ATOM 748 C CA . MET A 1 92 ? 2.391 7.303 -0.600 1.00 69.62 92 MET A CA 1
ATOM 749 C C . MET A 1 92 ? 2.619 5.842 -0.194 1.00 69.62 92 MET A C 1
ATOM 751 O O . MET A 1 92 ? 2.452 4.930 -1.000 1.00 69.62 92 MET A O 1
ATOM 755 N N . GLY A 1 93 ? 3.035 5.631 1.058 1.00 69.69 93 GLY A N 1
ATOM 756 C CA . GLY A 1 93 ? 3.207 4.293 1.651 1.00 69.69 93 GLY A CA 1
ATOM 757 C C . GLY A 1 93 ? 4.620 3.712 1.621 1.00 69.69 93 GLY A C 1
ATOM 758 O O . GLY A 1 93 ? 4.882 2.793 2.378 1.00 69.69 93 GLY A O 1
ATOM 759 N N . LEU A 1 94 ? 5.550 4.300 0.856 1.00 79.31 94 LEU A N 1
ATOM 760 C CA . LEU A 1 94 ? 6.878 3.722 0.602 1.00 79.31 94 LEU A CA 1
ATOM 761 C C . LEU A 1 94 ? 7.583 3.188 1.857 1.00 79.31 94 LEU A C 1
ATOM 763 O O . LEU A 1 94 ? 7.869 3.926 2.805 1.00 79.31 94 LEU A O 1
ATOM 767 N N . GLY A 1 95 ? 7.942 1.905 1.814 1.00 79.00 95 GLY A N 1
ATOM 768 C CA . GLY A 1 95 ? 8.823 1.303 2.807 1.00 79.00 95 GLY A CA 1
ATOM 769 C C . GLY A 1 95 ? 10.225 1.929 2.804 1.00 79.00 95 GLY A C 1
ATOM 770 O O . GLY A 1 95 ? 10.774 2.264 1.754 1.00 79.00 95 GLY A O 1
ATOM 771 N N . ALA A 1 96 ? 10.851 2.003 3.983 1.00 83.00 96 ALA A N 1
ATOM 772 C CA . ALA A 1 96 ? 12.148 2.664 4.189 1.00 83.00 96 ALA A CA 1
ATOM 773 C C . ALA A 1 96 ? 13.278 2.163 3.268 1.00 83.00 96 ALA A C 1
ATOM 775 O O . ALA A 1 96 ? 14.186 2.914 2.930 1.00 83.00 96 ALA A O 1
ATOM 776 N N . ASN A 1 97 ? 13.237 0.895 2.849 1.00 83.81 97 ASN A N 1
ATOM 777 C CA . ASN A 1 97 ? 14.231 0.352 1.922 1.00 83.81 97 ASN A CA 1
ATOM 778 C C . ASN A 1 97 ? 14.024 0.855 0.491 1.00 83.81 97 ASN A C 1
ATOM 780 O O . ASN A 1 97 ? 15.004 1.115 -0.194 1.00 83.81 97 ASN A O 1
ATOM 784 N N . ILE A 1 98 ? 12.773 0.996 0.042 1.00 82.69 98 ILE A N 1
ATOM 785 C CA . ILE A 1 98 ? 12.470 1.527 -1.292 1.00 82.69 98 ILE A CA 1
ATOM 786 C C . ILE A 1 98 ? 12.881 2.993 -1.364 1.00 82.69 98 ILE A C 1
ATOM 788 O O . ILE A 1 98 ? 13.472 3.398 -2.359 1.00 82.69 98 ILE A O 1
ATOM 792 N N . GLU A 1 99 ? 12.665 3.752 -0.288 1.00 79.50 99 GLU A N 1
ATOM 793 C CA . GLU A 1 99 ? 13.085 5.153 -0.195 1.00 79.50 99 GLU A CA 1
ATOM 794 C C . GLU A 1 99 ? 14.593 5.346 -0.445 1.00 79.50 99 GLU A C 1
ATOM 796 O O . GLU A 1 99 ? 15.001 6.329 -1.056 1.00 79.50 99 GLU A O 1
ATOM 801 N N . GLN A 1 100 ? 15.433 4.383 -0.048 1.00 80.62 100 GLN A N 1
ATOM 802 C CA . GLN A 1 100 ? 16.891 4.465 -0.220 1.00 80.62 100 GLN A CA 1
ATOM 803 C C . GLN A 1 100 ? 17.390 4.208 -1.650 1.00 80.62 100 GLN A C 1
ATOM 805 O O . GLN A 1 100 ? 18.574 4.411 -1.921 1.00 80.62 100 GLN A O 1
ATOM 810 N N . VAL A 1 101 ? 16.536 3.722 -2.553 1.00 70.38 101 VAL A N 1
ATOM 811 C CA . VAL A 1 101 ? 16.926 3.301 -3.915 1.00 70.38 101 VAL A CA 1
ATOM 812 C C . VAL A 1 101 ? 16.597 4.378 -4.968 1.00 70.38 101 VAL A C 1
ATOM 814 O O . VAL A 1 101 ? 16.873 4.193 -6.155 1.00 70.38 101 VAL A O 1
ATOM 817 N N . ILE A 1 102 ? 16.017 5.506 -4.548 1.00 63.84 102 ILE A N 1
ATOM 818 C CA . ILE A 1 102 ? 15.484 6.579 -5.409 1.00 63.84 102 ILE A CA 1
ATOM 819 C C . ILE A 1 102 ? 16.521 7.670 -5.687 1.00 63.84 102 ILE A C 1
ATOM 821 O O . ILE A 1 102 ? 17.256 8.044 -4.749 1.00 63.84 102 ILE A O 1
#

Sequence (102 aa):
LGDAYGLSTEFEKRKTVASNYPDRSKIIPFPDYKLTGHSSRWERGDWTDDTDQWILIFETLIGGNGDERIFAKRLKRRIEYGFPELNDSAGMGLGANIEQVI